Protein AF-A0A536WTG3-F1 (afdb_monomer_lite)

Sequence (103 aa):
MIVTSGGPSAAAAKQATSAIPIIVANAGDVVETGLVSSLARPGGNISGVNDPAAVLSAKQFESLKEVLPSAKRVAVLWNASDNAMTLRYRQIEKAADVLRMSI

Structure (mmCIF, N/CA/C/O backbone):
data_AF-A0A536WTG3-F1
#
_entry.id   AF-A0A536WTG3-F1
#
loop_
_atom_site.group_PDB
_atom_site.id
_atom_site.type_symbol
_atom_site.label_atom_id
_atom_site.label_alt_id
_atom_site.label_comp_id
_atom_site.label_asym_id
_atom_site.label_entity_id
_atom_site.label_seq_id
_atom_site.pdbx_PDB_ins_code
_atom_site.Cartn_x
_atom_site.Cartn_y
_atom_site.Cartn_z
_atom_site.occupancy
_atom_site.B_iso_or_equiv
_atom_site.auth_seq_id
_atom_site.auth_comp_id
_atom_site.auth_asym_id
_atom_site.auth_atom_id
_atom_site.pdbx_PDB_model_num
ATOM 1 N N . MET A 1 1 ? 8.715 6.649 -23.307 1.00 92.31 1 MET A N 1
ATOM 2 C CA . MET A 1 1 ? 8.485 6.868 -21.862 1.00 92.31 1 MET A CA 1
ATOM 3 C C . MET A 1 1 ? 7.073 6.411 -21.542 1.00 92.31 1 MET A C 1
ATOM 5 O O . MET A 1 1 ? 6.200 6.633 -22.372 1.00 92.31 1 MET A O 1
ATOM 9 N N . ILE A 1 2 ? 6.862 5.767 -20.395 1.00 97.31 2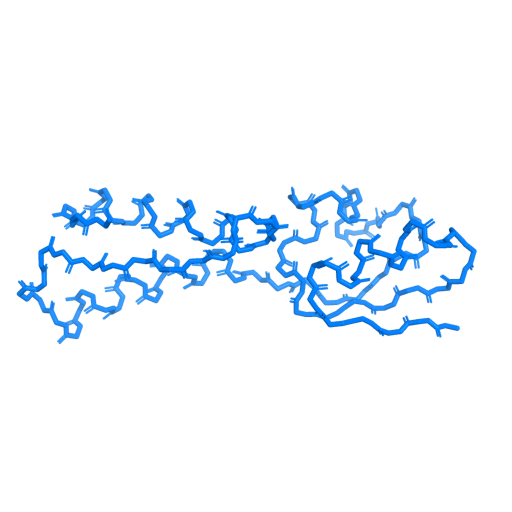 ILE A N 1
ATOM 10 C CA . ILE A 1 2 ? 5.556 5.294 -19.918 1.00 97.31 2 ILE A CA 1
ATOM 11 C C . ILE A 1 2 ? 5.226 6.045 -18.625 1.00 97.31 2 ILE A C 1
ATOM 13 O O . ILE A 1 2 ? 6.091 6.185 -17.764 1.00 97.31 2 ILE A O 1
ATOM 17 N N . VAL A 1 3 ? 3.990 6.519 -18.481 1.00 96.88 3 VAL A N 1
ATOM 18 C CA . VAL A 1 3 ? 3.491 7.113 -17.233 1.00 96.88 3 VAL A CA 1
ATOM 19 C C . VAL A 1 3 ? 2.393 6.212 -16.686 1.00 96.88 3 VAL A C 1
ATOM 21 O O . VAL A 1 3 ? 1.500 5.807 -17.428 1.00 96.88 3 VAL A O 1
ATOM 24 N N . THR A 1 4 ? 2.476 5.874 -15.404 1.00 95.94 4 THR A N 1
ATOM 25 C CA . THR A 1 4 ? 1.560 4.944 -14.732 1.00 95.94 4 THR A CA 1
ATOM 26 C C . THR A 1 4 ? 0.929 5.594 -13.506 1.00 95.94 4 THR A C 1
ATOM 28 O O . THR A 1 4 ? 1.542 6.438 -12.851 1.00 95.94 4 THR A O 1
ATOM 31 N N . SER A 1 5 ? -0.307 5.194 -13.204 1.00 93.62 5 SER A N 1
ATOM 32 C CA . SER A 1 5 ? -1.028 5.571 -11.986 1.00 93.62 5 SER A CA 1
ATOM 33 C C . SER A 1 5 ? -1.512 4.299 -11.291 1.00 93.62 5 SER A C 1
ATOM 35 O O . SER A 1 5 ? -2.222 3.498 -11.907 1.00 93.62 5 SER A O 1
ATOM 37 N N . GLY A 1 6 ? -1.117 4.096 -10.035 1.00 90.25 6 GLY A N 1
ATOM 38 C CA . GLY A 1 6 ? -1.441 2.892 -9.264 1.00 90.25 6 GLY A CA 1
ATOM 39 C C . GLY A 1 6 ? -0.371 1.797 -9.323 1.00 90.25 6 GLY A C 1
ATOM 40 O O . GLY A 1 6 ? 0.368 1.665 -10.298 1.00 90.25 6 GLY A O 1
ATOM 41 N N . GLY A 1 7 ? -0.316 0.975 -8.272 1.00 90.69 7 GLY A N 1
ATOM 42 C CA . GLY A 1 7 ? 0.643 -0.128 -8.140 1.00 90.69 7 GLY A CA 1
ATOM 43 C C . GLY A 1 7 ? 0.547 -1.180 -9.255 1.00 90.69 7 GLY A C 1
ATOM 44 O O . GLY A 1 7 ? 1.575 -1.505 -9.854 1.00 90.69 7 GLY A O 1
ATOM 45 N N . PRO A 1 8 ? -0.656 -1.679 -9.611 1.00 93.56 8 PRO A N 1
ATOM 46 C CA . PRO A 1 8 ? -0.803 -2.706 -10.645 1.00 93.56 8 PRO A CA 1
ATOM 47 C C . PRO A 1 8 ? -0.323 -2.263 -12.033 1.00 93.56 8 PRO A C 1
ATOM 49 O O . PRO A 1 8 ? 0.316 -3.039 -12.744 1.00 93.56 8 PRO A O 1
ATOM 52 N N . SER A 1 9 ? -0.580 -1.007 -12.417 1.00 94.50 9 SER A N 1
ATOM 53 C CA . SER A 1 9 ? -0.147 -0.482 -13.719 1.00 94.50 9 SER A CA 1
A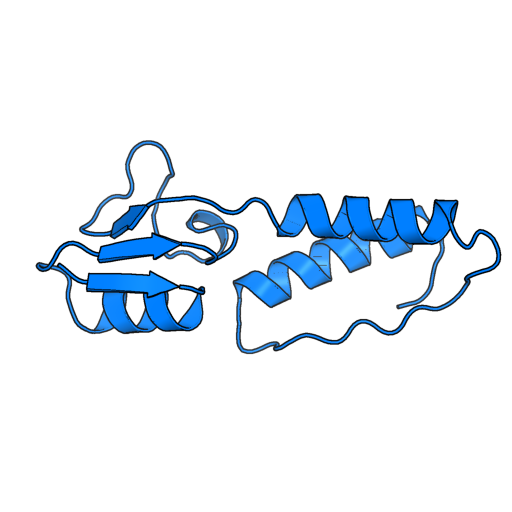TOM 54 C C . SER A 1 9 ? 1.372 -0.284 -13.771 1.00 94.50 9 SER A C 1
ATOM 56 O O . SER A 1 9 ? 2.003 -0.642 -14.767 1.00 94.50 9 SER A O 1
ATOM 58 N N . ALA A 1 10 ? 1.979 0.191 -12.677 1.00 94.38 10 ALA A N 1
ATOM 59 C CA . ALA A 1 10 ? 3.429 0.295 -12.534 1.00 94.38 10 ALA A CA 1
ATOM 60 C C . ALA A 1 10 ? 4.114 -1.081 -12.591 1.00 94.38 10 ALA A C 1
ATOM 62 O O . ALA A 1 10 ? 5.125 -1.245 -13.277 1.00 94.38 10 ALA A O 1
ATOM 63 N N . ALA A 1 11 ? 3.540 -2.087 -11.924 1.00 93.44 11 ALA A N 1
ATOM 64 C CA . ALA A 1 11 ? 4.047 -3.455 -11.941 1.00 93.44 11 ALA A CA 1
ATOM 65 C C . ALA A 1 11 ? 3.981 -4.071 -13.347 1.00 93.44 11 ALA A C 1
ATOM 67 O O . ALA A 1 11 ? 4.955 -4.675 -13.798 1.00 93.44 11 ALA A O 1
ATOM 68 N N . ALA A 1 12 ? 2.874 -3.871 -14.069 1.00 95.56 12 ALA A N 1
ATOM 69 C CA . ALA A 1 12 ? 2.735 -4.331 -15.448 1.00 95.56 12 ALA A CA 1
ATOM 70 C C . ALA A 1 12 ? 3.751 -3.653 -16.386 1.00 95.56 12 ALA A C 1
ATOM 72 O O . ALA A 1 12 ? 4.411 -4.328 -17.175 1.00 95.56 12 ALA A O 1
ATOM 73 N N . ALA A 1 13 ? 3.945 -2.334 -16.263 1.00 96.75 13 ALA A N 1
ATOM 74 C CA . ALA A 1 13 ? 4.940 -1.609 -17.053 1.00 96.75 13 ALA A CA 1
ATOM 75 C C . ALA A 1 13 ? 6.371 -2.100 -16.774 1.00 96.75 13 ALA A C 1
ATOM 77 O O . ALA A 1 13 ? 7.137 -2.306 -17.715 1.00 96.75 13 ALA A O 1
ATOM 78 N N . LYS A 1 14 ? 6.713 -2.354 -15.501 1.00 94.81 14 LYS A N 1
ATOM 79 C CA . LYS A 1 14 ? 8.008 -2.924 -15.089 1.00 94.81 14 LYS A CA 1
ATOM 80 C C . LYS A 1 14 ? 8.276 -4.282 -15.738 1.00 94.81 14 LYS A C 1
ATOM 82 O O . LYS A 1 14 ? 9.402 -4.552 -16.142 1.00 94.81 14 LYS A O 1
ATOM 87 N N . GLN A 1 15 ? 7.253 -5.133 -15.837 1.00 95.94 15 GLN A N 1
ATOM 88 C CA . GLN A 1 15 ? 7.363 -6.440 -16.495 1.00 95.94 15 GLN A CA 1
ATOM 89 C C . GLN A 1 15 ? 7.521 -6.309 -18.013 1.00 95.94 15 GLN A C 1
ATOM 91 O O . GLN A 1 15 ? 8.245 -7.089 -18.624 1.00 95.94 15 GLN A O 1
ATOM 96 N N . ALA A 1 16 ? 6.864 -5.320 -18.620 1.00 97.44 16 ALA A N 1
ATOM 97 C CA . ALA A 1 16 ? 6.888 -5.122 -20.063 1.00 97.44 16 ALA A CA 1
ATOM 98 C C . ALA A 1 16 ? 8.220 -4.553 -20.579 1.00 97.44 16 ALA A C 1
ATOM 100 O O . ALA A 1 16 ? 8.567 -4.766 -21.741 1.00 97.44 16 ALA A O 1
ATOM 101 N N . THR A 1 17 ? 8.965 -3.796 -19.763 1.00 97.19 17 THR A N 1
ATOM 102 C CA . THR A 1 17 ? 10.216 -3.178 -20.215 1.00 97.19 17 THR A CA 1
ATOM 103 C C . THR A 1 17 ? 11.162 -2.785 -19.083 1.00 97.19 17 THR A C 1
ATOM 105 O O . THR A 1 17 ? 10.774 -2.163 -18.095 1.00 97.19 17 THR A O 1
ATOM 108 N N . SER A 1 18 ? 12.448 -3.061 -19.295 1.00 96.00 18 SER A N 1
ATOM 109 C CA . SER A 1 18 ? 13.566 -2.554 -18.490 1.00 96.00 18 SER A CA 1
ATOM 110 C C . SER A 1 18 ? 14.319 -1.392 -19.156 1.00 96.00 18 SER A C 1
ATOM 112 O O . SER A 1 18 ? 15.224 -0.825 -18.548 1.00 96.00 18 SER A O 1
ATOM 114 N N . ALA A 1 19 ? 13.961 -1.025 -20.394 1.00 96.81 19 ALA A N 1
ATOM 115 C CA . ALA A 1 19 ? 14.687 -0.037 -21.197 1.00 96.81 19 ALA A CA 1
ATOM 116 C C . ALA A 1 19 ? 13.954 1.306 -21.316 1.00 96.81 19 ALA A C 1
ATOM 118 O O . ALA A 1 19 ? 14.583 2.362 -21.344 1.00 96.81 19 ALA A O 1
ATOM 119 N N . ILE A 1 20 ? 12.620 1.293 -21.395 1.00 97.88 20 ILE A N 1
ATOM 120 C CA . ILE A 1 20 ? 11.833 2.524 -21.537 1.00 97.88 20 ILE A CA 1
ATOM 121 C C . ILE A 1 20 ? 11.655 3.152 -20.150 1.00 97.88 20 ILE A C 1
ATOM 123 O O . ILE A 1 20 ? 11.184 2.453 -19.259 1.00 97.88 20 ILE A O 1
ATOM 127 N N . PRO A 1 21 ? 11.953 4.447 -19.937 1.00 97.50 21 PRO A N 1
ATOM 128 C CA . PRO A 1 21 ? 11.704 5.098 -18.651 1.00 97.50 21 PRO A CA 1
ATOM 129 C C . PRO A 1 21 ? 10.228 5.025 -18.238 1.00 97.50 21 PRO A C 1
ATOM 131 O O . PRO A 1 21 ? 9.348 5.332 -19.054 1.00 97.50 21 PRO A O 1
ATOM 134 N N . ILE A 1 22 ? 9.977 4.651 -16.982 1.00 97.62 22 ILE A N 1
ATOM 135 C CA . ILE A 1 22 ? 8.652 4.535 -16.363 1.00 97.62 22 ILE A CA 1
ATOM 136 C C . ILE A 1 22 ? 8.552 5.562 -15.232 1.00 97.62 22 ILE A C 1
ATOM 138 O O . ILE A 1 22 ? 9.340 5.535 -14.286 1.00 97.62 22 ILE A O 1
ATOM 142 N N . ILE A 1 23 ? 7.563 6.449 -15.321 1.00 96.06 23 ILE A N 1
ATOM 143 C CA . ILE A 1 23 ? 7.222 7.407 -14.267 1.00 96.06 23 ILE A CA 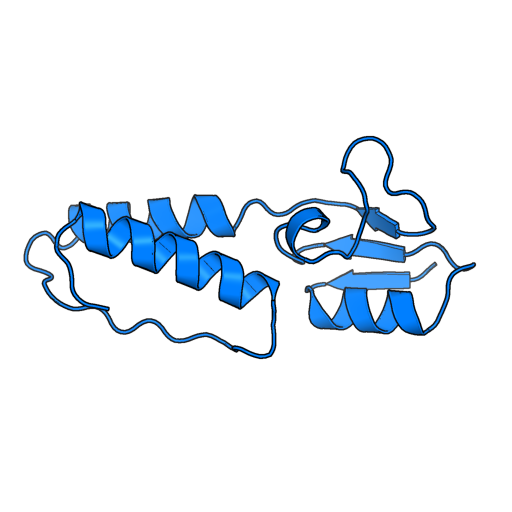1
ATOM 144 C C . ILE A 1 23 ? 5.951 6.934 -13.564 1.00 96.06 23 ILE A C 1
ATOM 146 O O . ILE A 1 23 ? 4.936 6.670 -14.214 1.00 96.06 23 ILE A O 1
ATOM 150 N N . VAL A 1 24 ? 6.010 6.808 -12.241 1.00 94.69 24 VAL A N 1
ATOM 151 C CA . VAL A 1 24 ? 4.923 6.270 -11.416 1.00 94.69 24 VAL A CA 1
ATOM 152 C C . VAL A 1 24 ? 4.314 7.360 -10.533 1.00 94.69 24 VAL A C 1
ATOM 154 O O . VAL A 1 24 ? 5.032 8.158 -9.928 1.00 94.69 24 VAL A O 1
ATOM 157 N N . ALA A 1 25 ? 2.985 7.362 -10.432 1.00 92.81 25 ALA A N 1
ATOM 158 C CA . ALA A 1 25 ? 2.214 8.127 -9.456 1.00 92.81 25 ALA A CA 1
ATOM 159 C C . ALA A 1 25 ? 1.185 7.224 -8.751 1.00 92.81 25 ALA A C 1
ATOM 161 O O . ALA A 1 25 ? 0.778 6.195 -9.290 1.00 92.81 25 ALA A O 1
ATOM 162 N N . ASN A 1 26 ? 0.738 7.613 -7.552 1.00 89.56 26 ASN A N 1
ATOM 163 C CA . ASN A 1 26 ? -0.340 6.945 -6.802 1.00 89.56 26 ASN A CA 1
ATOM 164 C C . ASN A 1 26 ? -0.143 5.429 -6.578 1.00 89.56 26 ASN A C 1
ATOM 166 O O . ASN A 1 26 ? -1.119 4.689 -6.481 1.00 89.56 26 ASN A O 1
ATOM 170 N N . ALA A 1 27 ? 1.099 4.942 -6.528 1.00 89.81 27 ALA A N 1
ATOM 171 C CA . ALA A 1 27 ? 1.397 3.510 -6.408 1.00 89.81 27 ALA A CA 1
ATOM 172 C C . ALA A 1 27 ? 1.607 3.026 -4.963 1.00 89.81 27 ALA A C 1
ATOM 174 O O . ALA A 1 27 ? 2.007 1.883 -4.756 1.00 89.81 27 ALA A O 1
ATOM 175 N N . GLY A 1 28 ? 1.330 3.874 -3.969 1.00 90.50 28 GLY A N 1
ATOM 176 C CA . GLY A 1 28 ? 1.669 3.607 -2.574 1.00 90.50 28 GLY A CA 1
ATOM 177 C C . GLY A 1 28 ? 3.178 3.616 -2.332 1.00 90.50 28 GLY A C 1
ATOM 178 O O . GLY A 1 28 ? 3.920 4.334 -3.009 1.00 90.50 28 GLY A O 1
ATOM 179 N N . ASP A 1 29 ? 3.617 2.812 -1.361 1.00 91.38 29 ASP A N 1
ATOM 180 C CA . ASP A 1 29 ? 5.032 2.674 -1.026 1.00 91.38 29 ASP A CA 1
ATOM 181 C C . ASP A 1 29 ? 5.755 1.841 -2.094 1.00 91.38 29 ASP A C 1
ATOM 183 O O . ASP A 1 29 ? 5.621 0.616 -2.174 1.00 91.38 29 ASP A O 1
ATOM 187 N N . VAL A 1 30 ? 6.516 2.515 -2.955 1.00 91.81 30 VAL A N 1
ATOM 188 C CA . VAL A 1 30 ? 7.180 1.876 -4.102 1.00 91.81 30 VAL A CA 1
ATOM 189 C C . VAL A 1 30 ? 8.365 0.991 -3.699 1.00 91.81 30 VAL A C 1
ATOM 191 O O . VAL A 1 30 ? 8.813 0.176 -4.508 1.00 91.81 30 VAL A O 1
ATOM 194 N N . VAL A 1 31 ? 8.870 1.124 -2.469 1.00 92.56 31 VAL A N 1
ATOM 195 C CA . VAL A 1 31 ? 9.942 0.273 -1.936 1.00 92.56 31 VAL A CA 1
ATOM 196 C C . VAL A 1 31 ? 9.340 -0.979 -1.310 1.00 92.56 31 VAL A C 1
ATOM 198 O O . VAL A 1 31 ? 9.710 -2.085 -1.697 1.00 92.56 31 VAL A O 1
ATOM 201 N N . GLU A 1 32 ? 8.368 -0.832 -0.404 1.00 91.00 32 GLU A N 1
ATOM 202 C CA . GLU A 1 32 ? 7.717 -1.975 0.253 1.00 91.00 32 GLU A CA 1
ATOM 203 C C . GLU A 1 32 ? 6.963 -2.868 -0.742 1.00 91.00 32 GLU A C 1
ATOM 205 O O . GLU A 1 32 ? 6.884 -4.082 -0.557 1.00 91.00 32 GLU A O 1
ATOM 210 N N . THR A 1 33 ? 6.443 -2.296 -1.832 1.00 90.56 33 THR A N 1
ATOM 211 C CA . THR A 1 33 ? 5.810 -3.065 -2.919 1.00 90.56 33 THR A CA 1
ATOM 212 C C . THR A 1 33 ? 6.814 -3.722 -3.872 1.00 90.56 33 THR A C 1
ATOM 214 O O . THR A 1 33 ? 6.409 -4.503 -4.735 1.00 90.56 33 THR A O 1
ATOM 217 N N . GLY A 1 34 ? 8.112 -3.426 -3.747 1.00 90.81 34 GLY A N 1
ATOM 218 C CA . GLY A 1 34 ? 9.171 -3.968 -4.602 1.00 90.81 34 GLY A CA 1
ATOM 219 C C . GLY A 1 34 ? 9.202 -3.382 -6.019 1.00 90.81 34 GLY A C 1
ATOM 220 O O . GLY A 1 34 ? 9.844 -3.945 -6.916 1.00 90.81 34 GLY A O 1
ATOM 221 N N . LEU A 1 35 ? 8.519 -2.257 -6.261 1.00 92.06 35 LEU A N 1
ATOM 222 C CA . LEU A 1 35 ? 8.598 -1.546 -7.538 1.00 92.06 35 LEU A CA 1
ATOM 223 C C . LEU A 1 35 ? 10.008 -0.987 -7.763 1.00 92.06 35 LEU A C 1
ATOM 225 O O . LEU A 1 35 ? 10.545 -1.153 -8.860 1.00 92.06 35 LEU A O 1
ATOM 229 N N . VAL A 1 36 ? 10.647 -0.446 -6.726 1.00 93.94 36 VAL A N 1
ATOM 230 C CA . VAL A 1 36 ? 12.039 0.039 -6.743 1.00 93.94 36 VAL A CA 1
ATOM 231 C C . VAL A 1 36 ? 12.828 -0.512 -5.553 1.00 93.94 36 VAL A C 1
ATOM 233 O O . VAL A 1 36 ? 12.241 -0.921 -4.557 1.00 93.94 36 VAL A O 1
ATOM 236 N N . SER A 1 37 ? 14.162 -0.525 -5.632 1.00 92.81 37 SER A N 1
ATOM 237 C CA . SER A 1 37 ? 15.005 -1.012 -4.525 1.00 92.81 37 SER A CA 1
ATOM 238 C C . SER A 1 37 ? 15.216 0.021 -3.414 1.00 92.81 37 SER A C 1
ATOM 240 O O . SER A 1 37 ? 15.417 -0.346 -2.260 1.00 92.81 37 SER A O 1
ATOM 242 N N . SER A 1 38 ? 15.193 1.315 -3.747 1.00 93.50 38 SER A N 1
ATOM 243 C CA . SER A 1 38 ? 15.268 2.415 -2.783 1.00 93.50 38 SER A CA 1
ATOM 244 C C . SER A 1 38 ? 14.743 3.718 -3.388 1.00 93.50 38 SER A C 1
ATOM 246 O O . SER A 1 38 ? 14.745 3.882 -4.607 1.00 93.50 38 SER A O 1
ATOM 248 N N . LEU A 1 39 ? 14.347 4.677 -2.547 1.00 91.12 39 LEU A N 1
ATOM 249 C CA . LEU A 1 39 ? 13.903 5.996 -3.017 1.00 91.12 39 LEU A CA 1
ATOM 250 C C . LEU A 1 39 ? 15.057 6.841 -3.576 1.00 91.12 39 LEU A C 1
ATOM 252 O O . LEU A 1 39 ? 14.906 7.493 -4.603 1.00 91.12 39 LEU A O 1
ATOM 256 N N . ALA A 1 40 ? 16.221 6.816 -2.919 1.00 91.81 40 ALA A N 1
ATOM 257 C CA . ALA A 1 40 ? 17.376 7.614 -3.333 1.00 91.81 40 ALA A CA 1
ATOM 258 C C . ALA A 1 40 ? 18.023 7.089 -4.624 1.00 91.81 40 ALA A C 1
ATOM 260 O O . ALA A 1 40 ? 18.574 7.860 -5.409 1.00 91.81 40 ALA A O 1
ATOM 261 N N . ARG A 1 41 ? 17.994 5.767 -4.832 1.00 90.88 41 ARG A N 1
ATOM 262 C CA . ARG A 1 41 ? 18.556 5.085 -6.004 1.00 90.88 41 ARG A CA 1
ATOM 263 C C . ARG A 1 41 ? 17.640 3.918 -6.399 1.00 90.88 41 ARG A C 1
ATOM 265 O O . ARG A 1 41 ? 17.847 2.809 -5.905 1.00 90.88 41 ARG A O 1
ATOM 272 N N . PRO A 1 42 ? 16.661 4.139 -7.294 1.00 90.00 42 PRO A N 1
ATOM 273 C CA . PRO A 1 42 ? 15.662 3.127 -7.656 1.00 90.00 42 PRO A CA 1
ATOM 274 C C . PRO A 1 42 ? 16.208 1.820 -8.243 1.00 90.00 42 PRO A C 1
ATOM 276 O O . PRO A 1 42 ? 15.526 0.797 -8.185 1.00 90.00 42 PRO A O 1
ATOM 279 N N . GLY A 1 43 ? 17.422 1.846 -8.808 1.00 88.38 43 GLY A N 1
ATOM 280 C CA . GLY A 1 43 ? 18.115 0.655 -9.311 1.00 88.38 43 GLY A CA 1
ATOM 281 C C . GLY A 1 43 ? 17.637 0.145 -10.676 1.00 88.38 43 GLY A C 1
ATOM 282 O O . GLY A 1 43 ? 17.959 -0.982 -11.036 1.00 88.38 43 GLY A O 1
ATOM 283 N N . GLY A 1 44 ? 16.884 0.945 -11.438 1.00 91.31 44 GLY A N 1
ATOM 284 C CA . GLY A 1 44 ? 16.363 0.573 -12.757 1.00 91.31 44 GLY A CA 1
ATOM 285 C C . GLY A 1 44 ? 15.781 1.764 -13.523 1.00 91.31 44 GLY A C 1
ATOM 286 O O . GLY A 1 44 ? 16.113 2.913 -13.244 1.00 91.31 44 GLY A O 1
ATOM 287 N N . ASN A 1 45 ? 14.882 1.494 -14.470 1.00 95.56 45 ASN A N 1
ATOM 288 C CA . ASN A 1 45 ? 14.219 2.487 -15.328 1.00 95.56 45 ASN A CA 1
ATOM 289 C C . ASN A 1 45 ? 12.964 3.132 -14.703 1.00 95.56 45 ASN A C 1
ATOM 291 O O . ASN A 1 45 ? 12.213 3.800 -15.415 1.00 95.56 45 ASN A O 1
ATOM 295 N N . ILE A 1 46 ? 12.719 2.927 -13.405 1.00 95.81 46 ILE A N 1
ATOM 296 C CA . ILE A 1 46 ? 11.529 3.413 -12.694 1.00 95.81 46 ILE A CA 1
ATOM 297 C C . ILE A 1 46 ? 11.894 4.601 -11.805 1.00 95.81 46 ILE A C 1
ATOM 299 O O . ILE A 1 46 ? 12.838 4.537 -11.020 1.00 95.81 46 ILE A O 1
ATOM 303 N N . SER A 1 47 ? 11.112 5.673 -11.903 1.00 93.06 47 SER A N 1
ATOM 304 C CA . SER A 1 47 ? 11.158 6.840 -11.017 1.00 93.06 47 SER A CA 1
ATOM 305 C C . SER A 1 47 ? 9.740 7.399 -10.816 1.00 93.06 47 SER A C 1
ATOM 307 O O . SER A 1 47 ? 8.767 6.823 -11.306 1.00 93.06 47 SER A O 1
ATOM 309 N N . GLY A 1 48 ? 9.596 8.512 -10.098 1.00 90.38 48 GLY A N 1
ATOM 310 C CA . GLY A 1 48 ? 8.314 9.182 -9.885 1.00 90.38 48 GLY A CA 1
ATOM 311 C C . GLY A 1 48 ? 8.087 9.591 -8.436 1.00 90.38 48 GLY A C 1
ATOM 312 O O . GLY A 1 48 ? 9.025 9.950 -7.726 1.00 90.38 48 GLY A O 1
ATOM 313 N N . VAL A 1 49 ? 6.824 9.561 -8.016 1.00 88.12 49 VAL A N 1
ATOM 314 C CA . VAL A 1 49 ? 6.383 10.048 -6.705 1.00 88.12 49 VAL A CA 1
ATOM 315 C C . VAL A 1 49 ? 6.022 8.868 -5.808 1.00 88.12 49 VAL A C 1
ATOM 317 O O . VAL A 1 49 ? 5.176 8.048 -6.163 1.00 88.12 49 VAL A O 1
ATOM 320 N N . ASN A 1 50 ? 6.648 8.808 -4.632 1.00 85.69 50 ASN A N 1
ATOM 321 C CA . ASN A 1 50 ? 6.248 7.888 -3.572 1.00 85.69 50 ASN A CA 1
ATOM 322 C C . ASN A 1 50 ? 5.011 8.429 -2.846 1.00 85.69 50 ASN A C 1
ATOM 324 O O . ASN A 1 50 ? 4.990 9.595 -2.451 1.00 85.69 50 ASN A O 1
ATOM 328 N N . ASP A 1 51 ? 4.013 7.576 -2.640 1.00 84.19 51 ASP A N 1
ATOM 329 C CA . ASP A 1 51 ? 2.773 7.921 -1.947 1.00 84.19 51 ASP A CA 1
ATOM 330 C C . ASP A 1 51 ? 2.750 7.234 -0.567 1.00 84.19 51 ASP A C 1
ATOM 332 O O . ASP A 1 51 ? 2.546 6.018 -0.500 1.00 84.19 51 ASP A O 1
ATOM 336 N N . PRO A 1 52 ? 2.927 7.968 0.553 1.00 83.88 52 PRO A N 1
ATOM 337 C CA . PRO A 1 52 ? 2.957 7.404 1.906 1.00 83.88 52 PRO A CA 1
ATOM 338 C C . PRO A 1 52 ? 1.555 7.027 2.423 1.00 83.88 52 PRO A C 1
ATOM 340 O O . PRO A 1 52 ? 1.270 7.104 3.621 1.00 83.88 52 PRO A O 1
ATOM 343 N N . ALA A 1 53 ? 0.652 6.617 1.535 1.00 84.00 53 ALA A N 1
ATOM 344 C CA . ALA A 1 53 ? -0.740 6.359 1.852 1.00 84.00 53 ALA A CA 1
ATOM 345 C C . ALA A 1 53 ? -0.952 5.296 2.933 1.00 84.00 53 ALA A C 1
ATOM 347 O O . ALA A 1 53 ? -1.977 5.340 3.605 1.00 84.00 53 ALA A O 1
ATOM 348 N N . ALA A 1 54 ? -0.020 4.360 3.135 1.00 86.75 54 ALA A N 1
ATOM 349 C CA . ALA A 1 54 ? -0.121 3.391 4.226 1.00 86.75 54 ALA A CA 1
ATOM 350 C C . ALA A 1 54 ? -0.092 4.088 5.599 1.00 86.75 54 ALA A C 1
ATOM 352 O O . ALA A 1 54 ? -0.986 3.876 6.416 1.00 86.75 54 ALA A O 1
ATOM 353 N N . VAL A 1 55 ? 0.867 4.994 5.813 1.00 86.88 55 VAL A N 1
ATOM 354 C CA . VAL A 1 55 ? 0.969 5.793 7.046 1.00 86.88 55 VAL A CA 1
ATOM 355 C C . VAL A 1 55 ? -0.229 6.734 7.182 1.00 86.88 55 VAL A C 1
ATOM 357 O O . VAL A 1 55 ? -0.820 6.842 8.255 1.00 86.88 55 VAL A O 1
ATOM 360 N N . LEU A 1 56 ? -0.642 7.375 6.083 1.00 91.12 56 LEU A N 1
ATOM 361 C CA . LEU A 1 56 ? -1.807 8.264 6.093 1.00 91.12 56 LEU A CA 1
ATOM 362 C C . LEU A 1 56 ? -3.112 7.520 6.406 1.00 91.12 56 LEU A C 1
ATOM 364 O O . LEU A 1 56 ? -3.968 8.080 7.085 1.00 91.12 56 LEU A O 1
ATOM 368 N N . SER A 1 57 ? -3.255 6.264 5.973 1.00 92.75 57 SER A N 1
ATOM 369 C CA . SER A 1 57 ? -4.460 5.459 6.219 1.00 92.75 57 SER A CA 1
ATOM 370 C C . SER A 1 57 ? -4.667 5.173 7.708 1.00 92.75 57 SER A C 1
ATOM 372 O O . SER A 1 57 ? -5.792 5.274 8.193 1.00 92.75 57 SER A O 1
ATOM 374 N N . ALA A 1 58 ? -3.593 4.890 8.457 1.00 94.19 58 ALA A N 1
ATOM 375 C CA . ALA A 1 58 ? -3.673 4.761 9.914 1.00 94.19 58 ALA A CA 1
ATOM 376 C C . ALA A 1 58 ? -4.161 6.064 10.561 1.00 94.19 58 ALA A C 1
ATOM 378 O O . ALA A 1 58 ? -5.085 6.046 11.374 1.00 94.19 58 ALA A O 1
ATOM 379 N N . LYS A 1 59 ? -3.614 7.214 10.142 1.00 95.19 59 LYS A N 1
ATOM 380 C CA . LYS A 1 59 ? -4.020 8.508 10.703 1.00 95.19 59 LYS A CA 1
ATOM 381 C C . LYS A 1 59 ? -5.466 8.868 10.365 1.00 95.19 59 LYS A C 1
ATOM 383 O O . LYS A 1 59 ? -6.188 9.375 11.215 1.00 95.19 59 LYS A O 1
ATOM 388 N N . GLN A 1 60 ? -5.909 8.571 9.146 1.00 93.94 60 GLN A N 1
ATOM 389 C CA . GLN A 1 60 ? -7.307 8.736 8.745 1.00 93.94 60 GLN A CA 1
ATOM 390 C C . GLN A 1 60 ? -8.245 7.876 9.602 1.00 93.94 60 GLN A C 1
ATOM 392 O O . GLN A 1 60 ? -9.325 8.335 9.971 1.00 93.94 60 GLN A O 1
ATOM 397 N N . PHE A 1 61 ? -7.828 6.659 9.963 1.00 95.69 61 PHE A N 1
ATOM 398 C CA . PHE A 1 61 ? -8.589 5.793 10.860 1.00 95.69 61 PHE A CA 1
ATOM 399 C C . PHE A 1 61 ? -8.636 6.332 12.301 1.00 95.69 61 PHE A C 1
ATOM 401 O O . PHE A 1 61 ? -9.696 6.327 12.926 1.00 95.69 61 PHE A O 1
ATOM 408 N N . GLU A 1 62 ? -7.532 6.875 12.819 1.00 94.94 62 GLU A N 1
ATOM 409 C CA . GLU A 1 62 ? -7.532 7.598 14.101 1.00 94.94 62 GLU A CA 1
ATOM 410 C C . GLU A 1 62 ? -8.491 8.795 14.076 1.00 94.94 62 GLU A C 1
ATOM 412 O O . GLU A 1 62 ? -9.322 8.944 14.972 1.00 94.94 62 GLU A O 1
ATOM 417 N N . SER A 1 63 ? -8.449 9.609 13.019 1.00 95.94 63 SER A N 1
ATOM 418 C CA . SER A 1 63 ? -9.359 10.747 12.858 1.00 95.94 63 SER A CA 1
ATOM 419 C C . SER A 1 63 ? -10.826 10.320 12.752 1.00 95.94 63 SER A C 1
ATOM 421 O O . SER A 1 63 ? -11.701 11.013 13.268 1.00 95.94 63 SER A O 1
ATOM 423 N N . LEU A 1 64 ? -11.128 9.160 12.156 1.00 94.75 64 LEU A N 1
ATOM 424 C CA . LEU A 1 64 ? -12.484 8.600 12.166 1.00 94.75 64 LEU A CA 1
ATOM 425 C C . LEU A 1 64 ? -12.982 8.366 13.602 1.00 94.75 64 LEU A C 1
ATOM 427 O O . LEU A 1 64 ? -14.143 8.648 13.900 1.00 94.75 64 LEU A O 1
ATOM 431 N N . LYS A 1 65 ? -12.115 7.889 14.503 1.00 94.38 65 LYS A N 1
ATOM 432 C CA . LYS A 1 65 ? -12.450 7.686 15.920 1.00 94.38 65 LYS A CA 1
ATOM 433 C C . LYS A 1 65 ? -12.636 9.005 16.672 1.00 94.38 65 LYS A C 1
ATOM 435 O O . LYS A 1 65 ? -13.497 9.071 17.546 1.00 94.38 65 LYS A O 1
ATOM 440 N N . GLU A 1 66 ? -11.878 10.042 16.328 1.00 96.12 66 GLU A N 1
ATOM 441 C CA . GLU A 1 66 ? -12.063 11.391 16.884 1.00 96.12 66 GLU A CA 1
ATOM 442 C C . GLU A 1 66 ? -13.425 11.982 16.486 1.00 96.12 66 GLU A C 1
ATOM 444 O O . GLU A 1 66 ? -14.135 12.524 17.331 1.00 96.12 66 GLU A O 1
ATOM 449 N N . VAL A 1 67 ? -13.820 11.830 15.216 1.00 96.88 67 VAL A N 1
ATOM 450 C CA . VAL A 1 67 ? -15.100 12.338 14.690 1.00 96.88 67 VAL A CA 1
ATOM 451 C C . VAL A 1 67 ? -16.293 11.514 15.181 1.00 96.88 67 VAL A C 1
ATOM 453 O O . VAL A 1 67 ? -17.355 12.073 15.456 1.00 96.88 67 VAL A O 1
ATOM 456 N N . LEU A 1 68 ? -16.134 10.194 15.324 1.00 96.06 68 LEU A N 1
ATOM 457 C CA . LEU A 1 68 ? -17.174 9.289 15.819 1.00 96.06 68 LEU A CA 1
ATOM 458 C C . LEU A 1 68 ? -16.685 8.473 17.033 1.00 96.06 68 LEU A C 1
ATOM 460 O O . LEU A 1 68 ? -16.430 7.267 16.921 1.00 96.06 68 LEU A O 1
ATOM 464 N N . PRO A 1 69 ? -16.620 9.079 18.237 1.00 95.19 69 PRO A N 1
ATOM 465 C CA . PRO A 1 69 ? -16.063 8.429 19.428 1.00 95.19 69 PRO A CA 1
ATOM 466 C C . PRO A 1 69 ? -16.792 7.152 19.857 1.00 95.19 69 PRO A C 1
ATOM 468 O O . PRO A 1 69 ? -16.198 6.276 20.488 1.00 95.19 69 PRO A O 1
ATOM 471 N N . SER A 1 70 ? -18.072 7.004 19.505 1.00 96.06 70 SER A N 1
ATOM 472 C CA . SER A 1 70 ? -18.886 5.829 19.836 1.00 96.06 70 SER A CA 1
ATOM 473 C C . SER A 1 70 ? -18.637 4.619 18.926 1.00 96.06 70 SER A C 1
ATOM 475 O O . SER A 1 70 ? -19.093 3.521 19.255 1.00 96.06 70 SER A O 1
ATOM 477 N N . ALA A 1 71 ? -17.900 4.772 17.818 1.00 94.75 71 ALA A N 1
ATOM 478 C CA . ALA A 1 71 ? -17.615 3.680 16.892 1.00 94.75 71 ALA A CA 1
ATOM 479 C C . ALA A 1 71 ? -16.819 2.554 17.576 1.00 94.75 71 ALA A C 1
ATOM 481 O O . ALA A 1 71 ? -15.771 2.793 18.183 1.00 94.75 71 ALA A O 1
ATOM 482 N N . LYS A 1 72 ? -17.315 1.315 17.464 1.00 93.81 72 LYS A N 1
ATOM 483 C CA . LYS A 1 72 ? -16.661 0.094 17.984 1.00 93.81 72 LYS A CA 1
A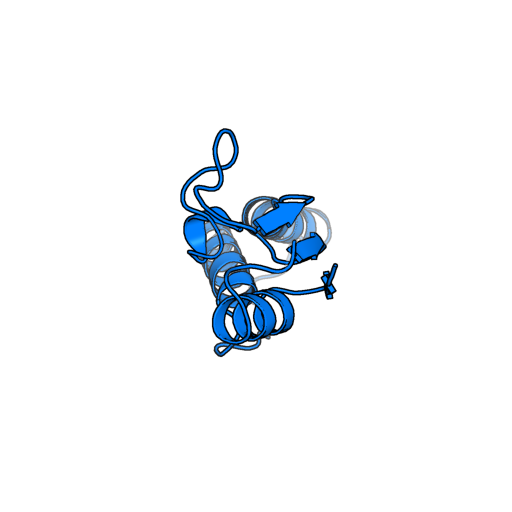TOM 484 C C . LYS A 1 72 ? -16.256 -0.893 16.886 1.00 93.81 72 LYS A C 1
ATOM 486 O O . LYS A 1 72 ? -15.430 -1.776 17.124 1.00 93.81 72 LYS A O 1
ATOM 491 N N . ARG A 1 73 ? -16.861 -0.768 15.703 1.00 95.31 73 ARG A N 1
ATOM 492 C CA . ARG A 1 73 ? -16.616 -1.622 14.543 1.00 95.31 73 ARG A CA 1
ATOM 493 C C . ARG A 1 73 ? -16.640 -0.798 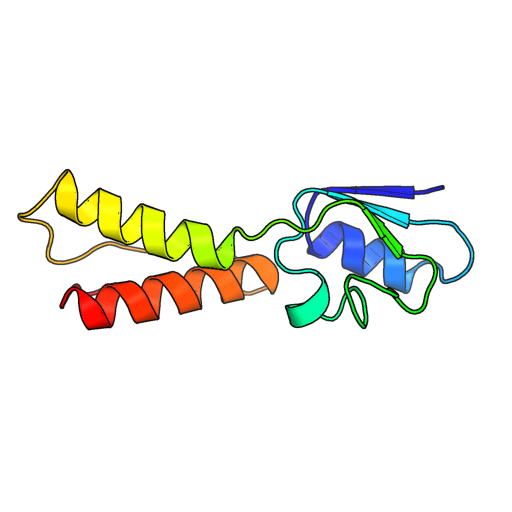13.265 1.00 95.31 73 ARG A C 1
ATOM 495 O O . ARG A 1 73 ? -17.556 0.006 13.105 1.00 95.31 73 ARG A O 1
ATOM 502 N N . VAL A 1 74 ? -15.676 -1.015 12.378 1.00 95.25 74 VAL A N 1
ATOM 503 C CA . VAL A 1 74 ? -15.591 -0.358 11.067 1.00 95.25 74 VAL A CA 1
ATOM 504 C C . VAL A 1 74 ? -15.231 -1.407 10.028 1.00 95.25 74 VAL A C 1
ATOM 506 O O . VAL A 1 74 ? -14.203 -2.044 10.154 1.00 95.25 74 VAL A O 1
ATOM 509 N N . ALA A 1 75 ? -16.048 -1.580 8.993 1.00 95.62 75 ALA A N 1
ATOM 510 C CA . ALA A 1 75 ? -15.681 -2.469 7.896 1.00 95.62 75 ALA A CA 1
ATOM 511 C C . ALA A 1 75 ? -14.620 -1.801 7.009 1.00 95.62 75 ALA A C 1
ATOM 513 O O . ALA A 1 75 ? -14.804 -0.659 6.580 1.00 95.62 75 ALA A O 1
ATOM 514 N N . VAL A 1 76 ? -13.542 -2.522 6.699 1.00 95.81 76 VAL A N 1
ATOM 515 C CA . VAL A 1 76 ? -12.498 -2.069 5.771 1.00 95.81 76 VAL A CA 1
ATOM 516 C C . VAL A 1 76 ? -12.547 -2.928 4.513 1.00 95.81 76 VAL A C 1
ATOM 518 O O . VAL A 1 76 ? -12.388 -4.143 4.574 1.00 95.81 76 VAL A O 1
ATOM 521 N N . LEU A 1 77 ? -12.769 -2.298 3.360 1.00 96.31 77 LEU A N 1
ATOM 522 C CA . LEU A 1 77 ? -12.787 -2.967 2.059 1.00 96.31 77 LEU A CA 1
ATOM 523 C C . LEU A 1 77 ? -11.541 -2.579 1.263 1.00 96.31 77 LEU A C 1
ATOM 525 O O . LEU A 1 77 ? -11.249 -1.394 1.101 1.00 96.31 77 LEU A O 1
ATOM 529 N N . TRP A 1 78 ? -10.828 -3.568 0.731 1.00 94.88 78 TRP A N 1
ATOM 530 C CA . TRP A 1 78 ? -9.663 -3.340 -0.119 1.00 94.88 78 TRP A CA 1
ATOM 531 C C . TRP A 1 78 ? -9.511 -4.433 -1.179 1.00 94.88 78 TRP A C 1
ATOM 533 O O . TRP A 1 78 ? -10.084 -5.516 -1.068 1.00 94.88 78 TRP A O 1
ATOM 543 N N . ASN A 1 79 ? -8.718 -4.147 -2.213 1.00 93.38 79 ASN A N 1
ATOM 544 C CA . ASN A 1 79 ? -8.311 -5.146 -3.193 1.00 93.38 79 ASN A CA 1
ATOM 545 C C . ASN A 1 79 ? -7.041 -5.861 -2.708 1.00 93.38 79 ASN A C 1
ATOM 547 O O . ASN A 1 79 ? -5.959 -5.276 -2.723 1.00 93.38 79 ASN A O 1
ATOM 551 N N . ALA A 1 80 ? -7.157 -7.128 -2.312 1.00 92.50 80 ALA A N 1
ATOM 552 C CA . ALA A 1 80 ? -6.019 -7.925 -1.847 1.00 92.50 80 ALA A CA 1
ATOM 553 C C . ALA A 1 80 ? -4.991 -8.244 -2.951 1.00 92.50 80 ALA A C 1
ATOM 555 O O . ALA A 1 80 ? -3.848 -8.569 -2.644 1.00 92.50 80 ALA A O 1
ATOM 556 N N . SER A 1 81 ? -5.365 -8.128 -4.231 1.00 91.12 81 SER A N 1
ATOM 557 C CA . SER A 1 81 ? -4.434 -8.275 -5.359 1.00 91.12 81 SER A CA 1
ATOM 558 C C . SER A 1 81 ? -3.591 -7.019 -5.612 1.00 91.12 81 SER A C 1
ATOM 560 O O . SER A 1 81 ? -2.682 -7.056 -6.438 1.00 91.12 81 SER A O 1
ATOM 562 N N . ASP A 1 82 ? -3.876 -5.912 -4.920 1.00 90.94 82 ASP A N 1
ATOM 563 C CA . ASP A 1 82 ? -3.041 -4.716 -4.922 1.00 90.94 82 ASP A CA 1
ATOM 564 C C . ASP A 1 82 ? -2.207 -4.664 -3.631 1.00 90.94 82 ASP A C 1
ATOM 566 O O . ASP A 1 82 ? -2.714 -4.436 -2.525 1.00 90.94 82 ASP A O 1
ATOM 570 N N . ASN A 1 83 ? -0.895 -4.869 -3.773 1.00 91.38 83 ASN A N 1
ATOM 571 C CA . ASN A 1 83 ? 0.041 -4.853 -2.650 1.00 91.38 83 ASN A CA 1
ATOM 572 C C . ASN A 1 83 ? 0.027 -3.510 -1.909 1.00 91.38 83 ASN A C 1
ATOM 574 O O . ASN A 1 83 ? 0.103 -3.497 -0.680 1.00 91.38 83 ASN A O 1
ATOM 578 N N . ALA A 1 84 ? -0.125 -2.388 -2.619 1.00 91.69 84 ALA A N 1
ATOM 579 C CA . ALA A 1 84 ? -0.174 -1.072 -1.996 1.00 91.69 84 ALA A CA 1
ATOM 580 C C . ALA A 1 84 ? -1.429 -0.915 -1.127 1.00 91.69 84 ALA A C 1
ATOM 582 O O . ALA A 1 84 ? -1.352 -0.383 -0.018 1.00 91.69 84 ALA A O 1
ATOM 583 N N . MET A 1 85 ? -2.580 -1.423 -1.583 1.00 93.44 85 MET A N 1
ATOM 584 C CA . MET A 1 85 ? -3.805 -1.434 -0.774 1.00 93.44 85 MET A CA 1
ATOM 585 C C . MET A 1 85 ? -3.690 -2.370 0.431 1.00 93.44 85 MET A C 1
ATOM 587 O O . MET A 1 85 ? -4.143 -2.023 1.519 1.00 93.44 85 MET A O 1
ATOM 591 N N . THR A 1 86 ? -3.039 -3.521 0.269 1.00 94.56 86 THR A N 1
ATOM 592 C CA . THR A 1 86 ? -2.798 -4.458 1.377 1.00 94.56 86 THR A CA 1
ATOM 593 C C . THR A 1 86 ? -1.917 -3.837 2.466 1.00 94.56 86 THR A C 1
ATOM 595 O O . THR A 1 86 ? -2.185 -4.021 3.653 1.00 94.56 86 THR A O 1
ATOM 598 N N . LEU A 1 87 ? -0.901 -3.046 2.100 1.00 94.06 87 LEU A N 1
ATOM 599 C CA . LEU A 1 87 ? -0.091 -2.299 3.071 1.00 94.06 87 LEU A CA 1
ATOM 600 C C . LEU A 1 87 ? -0.922 -1.258 3.832 1.00 94.06 87 LEU A C 1
ATOM 602 O O . LEU A 1 87 ? -0.784 -1.148 5.050 1.00 94.06 87 LEU A O 1
ATOM 606 N N . ARG A 1 88 ? -1.829 -0.544 3.150 1.00 94.31 88 ARG A N 1
ATOM 607 C CA . ARG A 1 88 ? -2.771 0.388 3.799 1.00 94.31 88 ARG A CA 1
ATOM 608 C C . ARG A 1 88 ? -3.666 -0.330 4.807 1.00 94.31 88 ARG A C 1
ATOM 610 O O . ARG A 1 88 ? -3.756 0.120 5.946 1.00 94.31 88 ARG A O 1
ATOM 617 N N . TYR A 1 89 ? -4.260 -1.460 4.418 1.00 96.25 89 TYR A N 1
ATOM 618 C CA . TYR A 1 89 ? -5.086 -2.275 5.313 1.00 96.25 89 TYR A CA 1
ATOM 619 C C . TYR A 1 89 ? -4.322 -2.676 6.582 1.00 96.25 89 TYR A C 1
ATOM 621 O O . TYR A 1 89 ? -4.811 -2.439 7.679 1.00 96.25 89 TYR A O 1
ATOM 629 N N . ARG A 1 90 ? -3.086 -3.182 6.459 1.00 95.56 90 ARG A N 1
ATOM 630 C CA . ARG A 1 90 ? -2.272 -3.574 7.628 1.00 95.56 90 ARG A CA 1
ATOM 631 C C . ARG A 1 90 ? -1.984 -2.415 8.583 1.00 95.56 90 ARG A C 1
ATOM 633 O O . ARG A 1 90 ? -1.852 -2.629 9.782 1.00 95.56 90 ARG A O 1
ATOM 640 N N . GLN A 1 91 ? -1.837 -1.193 8.072 1.00 95.94 91 GLN A N 1
ATOM 641 C CA . GLN A 1 91 ? -1.653 -0.018 8.930 1.00 95.94 91 GLN A CA 1
ATOM 642 C C . GLN A 1 91 ? -2.959 0.382 9.628 1.00 95.94 91 GLN A C 1
ATOM 644 O O . GLN A 1 91 ? -2.928 0.758 10.797 1.00 95.94 91 GLN A O 1
ATOM 649 N N . ILE A 1 92 ? -4.104 0.238 8.952 1.00 96.94 92 ILE A N 1
ATOM 650 C CA . ILE A 1 92 ? -5.425 0.413 9.572 1.00 96.94 92 ILE A CA 1
ATOM 651 C C . ILE A 1 92 ? -5.655 -0.641 10.664 1.00 96.94 92 ILE A C 1
ATOM 653 O O . ILE A 1 92 ? -6.098 -0.289 11.748 1.00 96.94 92 ILE A O 1
ATOM 657 N N . GLU A 1 93 ? -5.302 -1.902 10.416 1.00 96.56 93 GLU A N 1
ATOM 658 C CA . GLU A 1 93 ? -5.398 -3.004 11.384 1.00 96.56 93 GLU A CA 1
ATOM 659 C C . GLU A 1 93 ? -4.604 -2.715 12.659 1.00 96.56 93 GLU A C 1
ATOM 661 O O . GLU A 1 93 ? -5.157 -2.741 13.757 1.00 96.56 93 GLU A O 1
ATOM 666 N N . LYS A 1 94 ? -3.347 -2.281 12.521 1.00 96.25 94 LYS A N 1
ATOM 667 C CA . LYS A 1 94 ? -2.536 -1.842 13.667 1.00 96.25 94 LYS A CA 1
ATOM 668 C C . LYS A 1 94 ? -3.163 -0.666 14.419 1.00 96.25 94 LYS A C 1
ATOM 670 O O . LYS A 1 94 ? -3.133 -0.639 15.648 1.00 96.25 94 LYS A O 1
ATOM 675 N N . ALA A 1 95 ? -3.714 0.317 13.705 1.00 95.88 95 ALA A N 1
ATOM 676 C CA . ALA A 1 95 ? -4.384 1.454 14.335 1.00 95.88 95 ALA A CA 1
ATOM 677 C C . ALA A 1 95 ? -5.660 1.016 15.077 1.00 95.88 95 ALA A C 1
ATOM 679 O O . ALA A 1 95 ? -5.931 1.493 16.180 1.00 95.88 95 ALA A O 1
ATOM 680 N N . ALA A 1 96 ? -6.419 0.076 14.512 1.00 96.44 96 ALA A N 1
ATOM 681 C CA . ALA A 1 96 ? -7.606 -0.497 15.133 1.00 96.44 96 ALA A CA 1
ATOM 682 C C . ALA A 1 96 ? -7.280 -1.220 16.445 1.00 96.44 96 ALA A C 1
ATOM 684 O O . ALA A 1 96 ? -7.968 -0.981 17.441 1.00 96.44 96 ALA A O 1
ATOM 685 N N . ASP A 1 97 ? -6.193 -1.996 16.483 1.00 96.19 97 ASP A N 1
ATOM 686 C CA . ASP A 1 97 ? -5.711 -2.656 17.702 1.00 96.19 97 ASP A CA 1
ATOM 687 C C . ASP A 1 97 ? -5.402 -1.643 18.813 1.00 96.19 97 ASP A C 1
ATOM 689 O O . ASP A 1 97 ? -5.875 -1.781 19.947 1.00 96.19 97 ASP A O 1
ATOM 693 N N . VAL A 1 98 ? -4.665 -0.575 18.484 1.00 95.81 98 VAL A N 1
ATOM 694 C CA . VAL A 1 98 ? -4.315 0.499 19.432 1.00 95.81 98 VAL A CA 1
ATOM 695 C C . VAL A 1 98 ? -5.568 1.205 19.962 1.00 95.81 98 VAL A C 1
ATOM 697 O O . VAL A 1 98 ? -5.667 1.491 21.157 1.00 95.81 98 VAL A O 1
ATOM 700 N N . LEU A 1 99 ? -6.554 1.447 19.096 1.00 95.19 99 LEU A N 1
ATOM 701 C CA . LEU A 1 99 ? -7.806 2.132 19.432 1.00 95.19 99 LEU A CA 1
ATOM 702 C C . LEU A 1 99 ? -8.878 1.206 20.028 1.00 95.19 99 LEU A C 1
ATOM 704 O O . LEU A 1 99 ? -9.960 1.680 20.390 1.00 95.19 99 LEU A O 1
ATOM 708 N N . ARG A 1 100 ? -8.590 -0.098 20.153 1.00 94.12 100 ARG A N 1
ATOM 709 C CA . ARG A 1 100 ? -9.524 -1.142 20.612 1.00 94.12 100 ARG A CA 1
ATOM 710 C C . ARG A 1 100 ? -10.817 -1.173 19.793 1.00 94.12 100 ARG A C 1
ATOM 712 O O . ARG A 1 100 ? -11.917 -1.302 20.338 1.00 94.12 100 ARG A O 1
ATOM 719 N N . MET A 1 101 ? -10.680 -1.018 18.482 1.00 95.12 101 MET A N 1
ATOM 720 C CA . MET A 1 101 ? -11.769 -1.118 17.517 1.00 95.12 101 MET A CA 1
ATOM 721 C C . MET A 1 101 ? -11.684 -2.451 16.781 1.00 95.12 101 MET A C 1
ATOM 723 O O . MET A 1 101 ? -10.599 -2.944 16.507 1.00 95.12 101 MET A O 1
ATOM 727 N N . SER A 1 102 ? -12.839 -3.024 16.445 1.00 94.06 102 SER A N 1
ATOM 728 C CA . SER A 1 102 ? -12.889 -4.167 15.525 1.00 94.06 102 SER A CA 1
ATOM 729 C C . SER A 1 102 ? -12.955 -3.675 14.084 1.00 94.06 102 SER A C 1
ATOM 731 O O . SER A 1 102 ? -13.693 -2.727 13.797 1.00 94.06 102 SER A O 1
ATOM 733 N N . ILE A 1 103 ? -12.215 -4.322 13.191 1.00 92.50 103 ILE A N 1
ATOM 734 C CA . ILE A 1 103 ? -12.317 -4.112 11.747 1.00 92.50 103 ILE A CA 1
ATOM 735 C C . ILE A 1 103 ? -12.501 -5.427 11.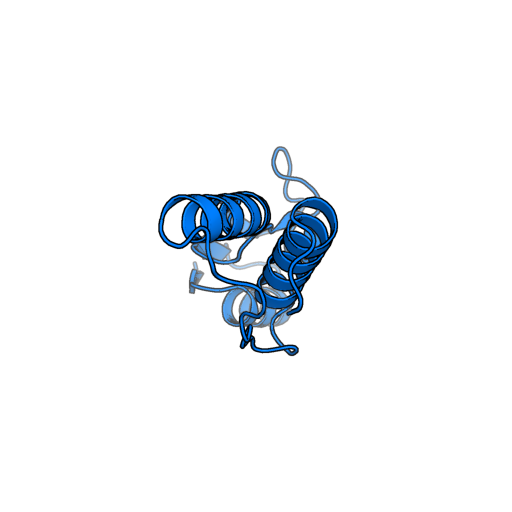004 1.00 92.50 103 ILE A C 1
ATOM 737 O O . ILE A 1 103 ? -12.194 -6.476 11.615 1.00 92.50 103 ILE A O 1
#

Foldseek 3Di:
DAEDEEQVRLVVVVVVDQPAAYEYDPHEACCQSVSAVDQVPRPTSYHYDHDPLLQVLLVVLVVVCVVPVPAQEDDDDDDPVRPNRVSNVVSVVVSCVVSNHHD

pLDDT: mean 93.53, std 3.07, range [83.88, 97.88]

Secondary structure (DSSP, 8-state):
-EEEESHHHHHHHHHH-SSS-EEEES-S-TTTTTSSS-SS--SSSEEE----HHHHHHHHHHHHHHH-TT--B------TT-HHHHHHHHHHHHHHHHHT-B-

Radius of gyration: 16.06 Å; chains: 1; bounding box: 37×21×42 Å